Protein AF-A0A8I3AE62-F1 (afdb_monomer_lite)

Secondary structure (DSSP, 8-state):
---------------PPP--------------------------------S---EE--BPPSSSPPPP--EESSHHHHHHHHHHHS----SSS-EEE--BBPTTTSSB---EEEGGGHHHHHHHHS---EE-SSSTTT-EESSHHHHHHHHHHHS-------

Sequence (162 aa):
MEQIDQLEETSNNATNPMLTFSVPGTSASSQPSSPHGLSLNSQTDPVISSEHQSYQCSWHPHDSGAQCNHVAPDRQAFLRHLAEMHQVSGKSDGTIICRLLDSEMGSACTTSIKRGNFPRHVDTHYPLRYHCQDCPPGTSFSRQDSWKKHMKNKHAETPLTS

Foldseek 3Di:
DDDDDDDDDDDDDDDDDDDDDDDDDDDDDDYDDDDDDDDPPPPVDFPQVPPQLWDFFQFDDPPPDDGGGDTHSDLVRVVVCCCPVVVLADPDQAWDAFQGQAPVVRGGGGDIDGSVCVSVVVCNSVQRWGWDPPDPPIDIDSDPVVVVVCCCVPVPDPPPPD

InterPro domains:
  IPR013087 Zinc finger C2H2-type [SM00355] (55-86)
  IPR013087 Zinc finger C2H2-type [SM00355] (130-155)

Organism: NCBI:txid495285

Structure (mmCIF, N/CA/C/O backbone):
data_AF-A0A8I3AE62-F1
#
_entry.id   AF-A0A8I3AE62-F1
#
loop_
_atom_site.group_PDB
_atom_site.id
_atom_site.type_symbol
_atom_site.label_atom_id
_atom_site.label_alt_id
_atom_site.label_comp_id
_atom_site.label_asym_id
_atom_site.label_entity_id
_atom_site.label_seq_id
_atom_site.pdbx_PDB_ins_code
_atom_site.Cartn_x
_atom_site.Cartn_y
_atom_site.Cartn_z
_atom_site.occupancy
_atom_site.B_iso_or_equiv
_atom_site.auth_seq_id
_atom_site.auth_comp_id
_atom_site.auth_asym_id
_atom_site.auth_atom_id
_atom_site.pdbx_PDB_model_num
ATOM 1 N N . MET A 1 1 ? 31.623 9.014 -46.123 1.00 51.31 1 MET A N 1
ATOM 2 C CA . MET A 1 1 ? 31.302 8.152 -44.965 1.00 51.31 1 MET A CA 1
ATOM 3 C C . MET A 1 1 ? 30.080 8.780 -44.281 1.00 51.31 1 MET A C 1
ATOM 5 O O . MET A 1 1 ? 30.260 9.494 -43.311 1.00 51.31 1 MET A O 1
ATOM 9 N N . GLU A 1 2 ? 28.846 8.798 -44.802 1.00 55.97 2 GLU A N 1
ATOM 10 C CA . GLU A 1 2 ? 28.017 7.745 -45.435 1.00 55.97 2 GLU A CA 1
ATOM 11 C C . GLU A 1 2 ? 28.165 6.428 -44.656 1.00 55.97 2 GLU A C 1
ATOM 13 O O . GLU A 1 2 ? 29.264 5.887 -44.646 1.00 55.97 2 GLU A O 1
ATOM 18 N N . GLN A 1 3 ? 27.178 5.905 -43.917 1.00 55.59 3 GLN A N 1
ATOM 19 C CA . GLN A 1 3 ? 25.748 5.749 -44.225 1.00 55.59 3 GLN A CA 1
ATOM 20 C C . GLN A 1 3 ? 24.869 5.772 -42.952 1.00 55.59 3 GLN A C 1
ATOM 22 O O . GLN A 1 3 ? 25.297 5.346 -41.882 1.00 55.59 3 GLN A O 1
ATOM 27 N N . ILE A 1 4 ? 23.635 6.261 -43.110 1.00 57.91 4 ILE A N 1
ATOM 28 C CA . ILE A 1 4 ? 22.481 6.044 -42.225 1.00 57.91 4 ILE A CA 1
ATOM 29 C C . ILE A 1 4 ? 21.711 4.869 -42.829 1.00 57.91 4 ILE A C 1
ATOM 31 O O . ILE A 1 4 ? 21.284 4.975 -43.978 1.00 57.91 4 ILE A O 1
ATOM 35 N N . ASP A 1 5 ? 21.542 3.788 -42.071 1.00 62.81 5 ASP A N 1
ATOM 36 C CA . ASP A 1 5 ? 20.730 2.631 -42.458 1.00 62.81 5 ASP A CA 1
ATOM 37 C C . ASP A 1 5 ? 19.423 2.605 -41.651 1.00 62.81 5 ASP A C 1
ATOM 39 O O . ASP A 1 5 ? 19.399 2.873 -40.446 1.00 62.81 5 ASP A O 1
ATOM 43 N N . GLN A 1 6 ? 18.334 2.377 -42.377 1.00 61.03 6 GLN A N 1
ATOM 44 C CA . GLN A 1 6 ? 16.935 2.396 -41.965 1.00 61.03 6 GLN A CA 1
ATOM 45 C C . GLN A 1 6 ? 16.384 0.962 -41.926 1.00 61.03 6 GLN A C 1
ATOM 47 O O . GLN A 1 6 ? 16.743 0.175 -42.793 1.00 61.03 6 GLN A O 1
ATOM 52 N N . LEU A 1 7 ? 15.372 0.743 -41.066 1.00 59.66 7 LEU A N 1
ATOM 53 C CA . LEU A 1 7 ? 14.378 -0.359 -41.080 1.00 59.66 7 LEU A CA 1
ATOM 54 C C . LEU A 1 7 ? 14.965 -1.720 -40.630 1.00 59.66 7 LEU A C 1
A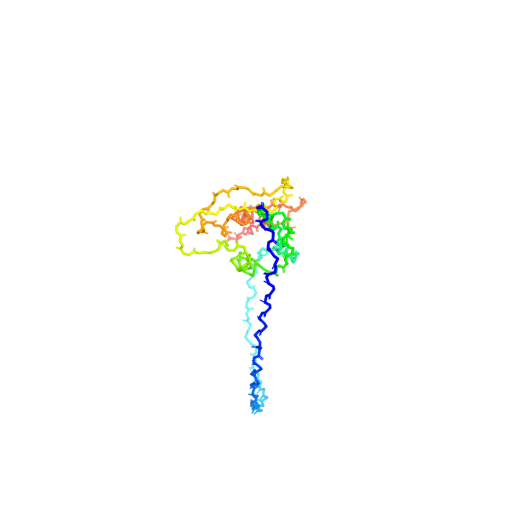TOM 56 O O . LEU A 1 7 ? 16.113 -2.028 -40.888 1.00 59.66 7 LEU A O 1
ATOM 60 N N . GLU A 1 8 ? 14.295 -2.542 -3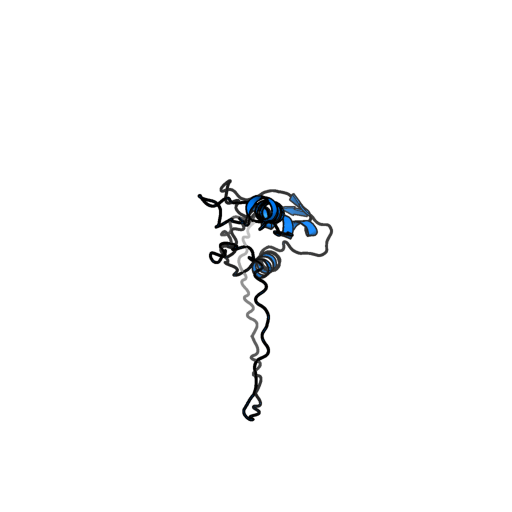9.820 1.00 61.88 8 GLU A N 1
ATOM 61 C CA . GLU A 1 8 ? 13.035 -3.205 -40.152 1.00 61.88 8 GLU A CA 1
ATOM 62 C C . GLU A 1 8 ? 12.129 -3.463 -38.933 1.00 61.88 8 GLU A C 1
ATOM 64 O O . GLU A 1 8 ? 12.551 -3.856 -37.844 1.00 61.88 8 GLU A O 1
ATOM 69 N N . GLU A 1 9 ? 10.837 -3.278 -39.184 1.00 55.44 9 GLU A N 1
ATOM 70 C CA . GLU A 1 9 ? 9.711 -3.809 -38.431 1.00 55.44 9 GLU A CA 1
ATOM 71 C C . GLU A 1 9 ? 9.623 -5.330 -38.626 1.00 55.44 9 GLU A C 1
ATOM 73 O O . GLU A 1 9 ? 9.673 -5.796 -39.757 1.00 55.44 9 GLU A O 1
ATOM 78 N N . THR A 1 10 ? 9.351 -6.110 -37.575 1.00 54.03 10 THR A N 1
ATOM 79 C CA . THR A 1 10 ? 8.542 -7.332 -37.736 1.00 54.03 10 THR A CA 1
ATOM 80 C C . THR A 1 10 ? 7.677 -7.594 -36.505 1.00 54.03 10 THR A C 1
ATOM 82 O O . THR A 1 10 ? 8.123 -8.014 -35.439 1.00 54.03 10 THR A O 1
ATOM 85 N N . SER A 1 11 ? 6.383 -7.341 -36.707 1.00 52.22 11 SER A N 1
ATOM 86 C CA . SER A 1 11 ? 5.267 -7.927 -35.969 1.00 52.22 11 SER A CA 1
ATOM 87 C C . SER A 1 11 ? 5.334 -9.448 -36.011 1.00 52.22 11 SER A C 1
ATOM 89 O O . SER A 1 11 ? 5.485 -10.001 -37.093 1.00 52.22 11 SER A O 1
ATOM 91 N N . ASN A 1 12 ? 5.079 -10.118 -34.885 1.00 59.78 12 ASN A N 1
ATOM 92 C CA . ASN A 1 12 ? 4.648 -11.516 -34.888 1.00 59.78 12 ASN A CA 1
ATOM 93 C C . ASN A 1 12 ? 3.495 -11.711 -33.895 1.00 59.78 12 ASN A C 1
ATOM 95 O O . ASN A 1 12 ? 3.671 -11.789 -32.681 1.00 59.78 12 ASN A O 1
ATOM 99 N N . ASN A 1 13 ? 2.299 -11.742 -34.47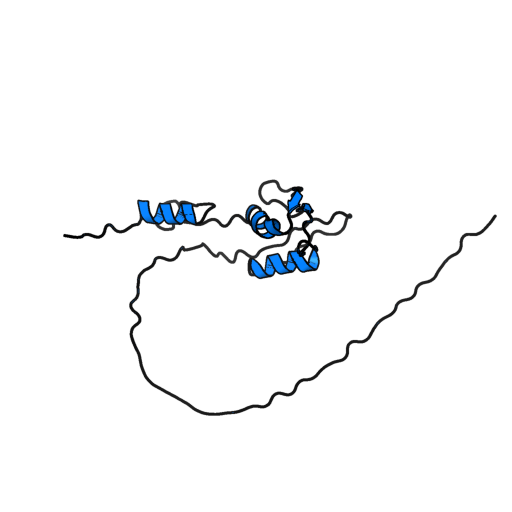9 1.00 52.41 13 ASN A N 1
ATOM 100 C CA . ASN A 1 13 ? 1.017 -12.132 -33.910 1.00 52.41 13 ASN A CA 1
ATOM 101 C C . ASN A 1 13 ? 0.985 -13.663 -33.747 1.00 52.41 13 ASN A C 1
ATOM 103 O O . ASN A 1 13 ? 1.240 -14.382 -34.712 1.00 52.41 13 ASN A O 1
ATOM 107 N N . ALA A 1 14 ? 0.662 -14.158 -32.550 1.00 44.69 14 ALA A N 1
ATOM 108 C CA . ALA A 1 14 ? 0.473 -15.582 -32.287 1.00 44.69 14 ALA A CA 1
ATOM 109 C C . ALA A 1 14 ? -0.871 -15.835 -31.579 1.00 44.69 14 ALA A C 1
ATOM 111 O O . ALA A 1 14 ? -1.003 -15.720 -30.365 1.00 44.69 14 ALA A O 1
ATOM 112 N N . THR A 1 15 ? -1.869 -16.138 -32.408 1.00 47.59 15 THR A N 1
ATOM 113 C CA . THR A 1 15 ? -2.885 -17.202 -32.311 1.00 47.59 15 THR A CA 1
ATOM 114 C C . THR A 1 15 ? -3.271 -17.738 -30.920 1.00 47.59 15 THR A C 1
ATOM 116 O O . THR A 1 15 ? -2.571 -18.553 -30.325 1.00 47.59 15 THR A O 1
ATOM 119 N N . ASN A 1 16 ? -4.491 -17.392 -30.492 1.00 50.47 16 ASN A N 1
ATOM 120 C CA . ASN A 1 16 ? -5.265 -18.069 -29.444 1.00 50.47 16 ASN A CA 1
ATOM 121 C C . ASN A 1 16 ? -5.983 -19.318 -30.000 1.00 50.47 16 ASN A C 1
ATOM 123 O O . ASN A 1 16 ? -6.737 -19.179 -30.966 1.00 50.47 16 ASN A O 1
ATOM 127 N N . PRO A 1 17 ? -5.881 -20.497 -29.362 1.00 62.91 17 PRO A N 1
ATOM 128 C CA . PRO A 1 17 ? -6.854 -21.570 -29.549 1.00 62.91 17 PRO A CA 1
ATOM 129 C C . PRO A 1 17 ? -7.969 -21.537 -28.485 1.00 62.91 17 PRO A C 1
ATOM 131 O O . PRO A 1 17 ? -7.721 -21.627 -27.283 1.00 62.91 17 PRO A O 1
ATOM 134 N N . MET A 1 18 ? -9.218 -21.451 -28.960 1.00 41.19 18 MET A N 1
ATOM 135 C CA . MET A 1 18 ? -10.441 -21.769 -28.211 1.00 41.19 18 MET A CA 1
ATOM 136 C C . MET A 1 18 ? -10.390 -23.207 -27.679 1.00 41.19 18 MET A C 1
ATOM 138 O O . MET A 1 18 ? -10.170 -24.140 -28.448 1.00 41.19 18 MET A O 1
ATOM 142 N N . LEU A 1 19 ? -10.716 -23.397 -26.398 1.00 62.31 19 LEU A N 1
ATOM 143 C CA . LEU A 1 19 ? -11.117 -24.694 -25.854 1.00 62.31 19 LEU A CA 1
ATOM 144 C C . LEU A 1 19 ? -12.530 -24.582 -25.277 1.00 62.31 19 LEU A C 1
ATOM 146 O O . LEU A 1 19 ? -12.766 -23.974 -24.237 1.00 62.31 19 LEU A O 1
ATOM 150 N N . THR A 1 20 ? -13.473 -25.173 -26.002 1.00 53.62 20 THR A N 1
ATOM 151 C CA . THR A 1 20 ? -14.847 -25.450 -25.586 1.00 53.62 20 THR A CA 1
ATOM 152 C C . THR A 1 20 ? -14.860 -26.652 -24.644 1.00 53.62 20 THR A C 1
ATOM 154 O O . THR A 1 20 ? -14.422 -27.732 -25.036 1.00 53.62 20 THR A O 1
ATOM 157 N N . PHE A 1 21 ? -15.401 -26.492 -23.435 1.00 44.59 21 PHE A N 1
ATOM 158 C CA . PHE A 1 21 ? -15.718 -27.609 -22.545 1.00 44.59 21 PHE A CA 1
ATOM 159 C C . PHE A 1 21 ? -17.232 -27.747 -22.385 1.00 44.59 21 PHE A C 1
ATOM 161 O O . PHE A 1 21 ? -17.933 -26.799 -22.036 1.00 44.59 21 PHE A O 1
ATOM 168 N N . SER A 1 22 ? -17.707 -28.954 -22.677 1.00 50.72 22 SER A N 1
ATOM 169 C CA . SER A 1 22 ? -19.095 -29.391 -22.587 1.00 50.72 22 SER A CA 1
ATOM 170 C C . SER A 1 22 ? -19.521 -29.631 -21.138 1.00 50.72 22 SER A C 1
ATOM 172 O O . SER A 1 22 ? -18.793 -30.236 -20.352 1.00 50.72 22 SER A O 1
ATOM 174 N N . VAL A 1 23 ? -20.743 -29.211 -20.822 1.00 60.12 23 VAL A N 1
ATOM 175 C CA . VAL A 1 23 ? -21.480 -29.542 -19.597 1.00 60.12 23 VAL A CA 1
ATOM 176 C C . VAL A 1 23 ? -22.228 -30.871 -19.754 1.00 60.12 23 VAL A C 1
ATOM 178 O O . VAL A 1 23 ? -22.882 -31.082 -20.775 1.00 60.12 23 VAL A O 1
ATOM 181 N N . PRO A 1 24 ? -22.228 -31.734 -18.729 1.00 53.91 24 PRO A N 1
ATOM 182 C CA . PRO A 1 24 ? -23.313 -32.678 -18.509 1.00 53.91 24 PRO A CA 1
ATOM 183 C C . PRO A 1 24 ? -24.152 -32.269 -17.292 1.00 53.91 24 PRO A C 1
ATOM 185 O O . PRO A 1 24 ? -23.633 -31.956 -16.221 1.00 53.91 24 PRO A O 1
ATOM 188 N N . GLY A 1 25 ? -25.471 -32.273 -17.482 1.00 44.44 25 GLY A N 1
ATOM 189 C CA . GLY A 1 25 ? -26.453 -32.098 -16.422 1.00 44.44 25 GLY A CA 1
ATOM 190 C C . GLY A 1 25 ? -26.742 -33.396 -15.669 1.00 44.44 25 GLY A C 1
ATOM 191 O O . GLY A 1 25 ? -26.671 -34.485 -16.232 1.00 44.44 25 GLY A O 1
ATOM 192 N N . THR A 1 26 ? -27.161 -33.249 -14.415 1.00 45.25 26 THR A N 1
ATOM 193 C CA . THR A 1 26 ? -27.898 -34.267 -13.656 1.00 45.25 26 THR A CA 1
ATOM 194 C C . THR A 1 26 ? -28.910 -33.572 -12.757 1.00 45.25 26 THR A C 1
ATOM 196 O O . THR A 1 26 ? -28.563 -32.729 -11.932 1.00 45.25 26 THR A O 1
ATOM 199 N N . SER A 1 27 ? -30.175 -33.919 -12.961 1.00 50.50 27 SER A N 1
ATOM 200 C CA . SER A 1 27 ? -31.337 -33.544 -12.158 1.00 50.50 27 SER A CA 1
ATOM 201 C C . SER A 1 27 ? -31.483 -34.488 -10.956 1.00 50.50 27 SER A C 1
ATOM 203 O O . SER A 1 27 ? -31.235 -35.677 -11.134 1.00 50.50 27 SER A O 1
ATOM 205 N N . ALA A 1 28 ? -31.945 -33.997 -9.794 1.00 38.78 28 ALA A N 1
ATOM 206 C CA . ALA A 1 28 ? -32.993 -34.625 -8.957 1.00 38.78 28 ALA A CA 1
ATOM 207 C C . ALA A 1 28 ? -33.178 -33.946 -7.572 1.00 38.78 28 ALA A C 1
ATOM 209 O O . ALA A 1 28 ? -32.261 -33.901 -6.762 1.00 38.78 28 ALA A O 1
ATOM 210 N N . SER A 1 29 ? -34.419 -33.497 -7.333 1.00 41.06 29 SER A N 1
ATOM 211 C CA . SER A 1 29 ? -35.297 -33.760 -6.166 1.00 41.06 29 SER A CA 1
ATOM 212 C C . SER A 1 29 ? -34.957 -33.320 -4.720 1.00 41.06 29 SER A C 1
ATOM 214 O O . SER A 1 29 ? -34.220 -33.974 -3.997 1.00 41.06 29 SER A O 1
ATOM 216 N N . SER A 1 30 ? -35.662 -32.257 -4.298 1.00 42.75 30 SER A N 1
ATOM 217 C CA . SER A 1 30 ? -36.574 -32.074 -3.136 1.00 42.75 30 SER A CA 1
ATOM 218 C C . SER A 1 30 ? -36.341 -32.696 -1.727 1.00 42.75 30 SER A C 1
ATOM 220 O O . SER A 1 30 ? -36.562 -33.887 -1.553 1.00 42.75 30 SER A O 1
ATOM 222 N N . GLN A 1 31 ? -36.142 -31.790 -0.733 1.00 43.12 31 GLN A N 1
ATOM 223 C CA . GLN A 1 31 ? -36.807 -31.598 0.607 1.00 43.12 31 GLN A CA 1
ATOM 224 C C . GLN A 1 31 ? -36.841 -32.717 1.700 1.00 43.12 31 GLN A C 1
ATOM 226 O O . GLN A 1 31 ? -36.766 -33.887 1.354 1.00 43.12 31 GLN A O 1
ATOM 231 N N . PRO A 1 32 ? -37.191 -32.439 2.997 1.00 59.50 32 PRO A N 1
ATOM 232 C CA . PRO A 1 32 ? -36.956 -31.289 3.915 1.00 59.50 32 PRO A CA 1
ATOM 233 C C . PRO A 1 32 ? -36.596 -31.711 5.393 1.00 59.50 32 PRO A C 1
ATOM 235 O O . PRO A 1 32 ? -36.416 -32.894 5.674 1.00 59.50 32 PRO A O 1
ATOM 238 N N . SER A 1 33 ? -36.650 -30.753 6.352 1.00 41.59 33 SER A N 1
ATOM 239 C CA . SER A 1 33 ? -36.657 -30.844 7.856 1.00 41.59 33 SER A CA 1
ATOM 240 C C . SER A 1 33 ? -35.282 -30.690 8.539 1.00 41.59 33 SER A C 1
ATOM 242 O O . SER A 1 33 ? -34.324 -31.299 8.097 1.00 41.59 33 SER A O 1
ATOM 244 N N . SER A 1 34 ? -35.052 -29.985 9.654 1.00 49.88 34 SER A N 1
ATOM 245 C CA . SER A 1 34 ? -35.826 -29.121 10.564 1.00 49.88 34 SER A CA 1
ATOM 246 C C . SER A 1 34 ? -34.823 -28.453 11.549 1.00 49.88 34 SER A C 1
ATOM 248 O O . SER A 1 34 ? -33.636 -28.784 11.508 1.00 49.88 34 SER A O 1
ATOM 250 N N . PRO A 1 35 ? -35.237 -27.502 12.411 1.00 55.31 35 PRO A N 1
ATOM 251 C CA . PRO A 1 35 ? -34.356 -26.494 12.995 1.00 55.31 35 PRO A CA 1
ATOM 252 C C . PRO A 1 35 ? -33.689 -26.973 14.289 1.00 55.31 35 PRO A C 1
ATOM 254 O O . PRO A 1 35 ? -34.364 -27.407 15.219 1.00 55.31 35 PRO A O 1
ATOM 257 N N . HIS A 1 36 ? -32.370 -26.816 14.388 1.00 37.69 36 HIS A N 1
ATOM 258 C CA . HIS A 1 36 ? -31.675 -26.829 15.671 1.00 37.69 36 HIS A CA 1
ATOM 259 C C . HIS A 1 36 ? -31.077 -25.450 15.909 1.00 37.69 36 HIS A C 1
ATOM 261 O O . HIS A 1 36 ? -30.259 -24.958 15.133 1.00 37.69 36 HIS A O 1
ATOM 267 N N . GLY A 1 37 ? -31.578 -24.820 16.972 1.00 43.31 37 GLY A N 1
ATOM 268 C CA . GLY A 1 37 ? -31.185 -23.500 17.423 1.00 43.31 37 GLY A CA 1
ATOM 269 C C . GLY A 1 37 ? -29.684 -23.422 17.642 1.00 43.31 37 GLY A C 1
ATOM 270 O O . GLY A 1 37 ? -29.111 -24.177 18.427 1.00 43.31 37 GLY A O 1
ATOM 271 N N . LEU A 1 38 ? -29.064 -22.470 16.958 1.00 36.50 38 LEU A N 1
ATOM 272 C CA . LEU A 1 38 ? -27.751 -21.990 17.329 1.00 36.50 38 LEU A CA 1
ATOM 273 C C . LEU A 1 38 ? -27.957 -20.743 18.175 1.00 36.50 38 LEU A C 1
ATOM 275 O O . LEU A 1 38 ? -28.420 -19.703 17.716 1.00 36.50 38 LEU A O 1
ATOM 279 N N . SER A 1 39 ? -27.660 -20.952 19.452 1.00 37.62 39 SER A N 1
ATOM 280 C CA . SER A 1 39 ? -27.457 -19.965 20.496 1.00 37.62 39 SER A CA 1
ATOM 281 C C . SER A 1 39 ? -26.762 -18.724 19.936 1.00 37.62 39 SER A C 1
ATOM 283 O O . SER A 1 39 ? -25.621 -18.802 19.475 1.00 37.62 39 SER A O 1
ATOM 285 N N . LEU A 1 40 ? -27.459 -17.587 19.978 1.00 35.44 40 LEU A N 1
ATOM 286 C CA . LEU A 1 40 ? -26.909 -16.276 19.660 1.00 35.44 40 LEU A CA 1
ATOM 287 C C . LEU A 1 40 ? -25.915 -15.918 20.773 1.00 35.44 40 LEU A C 1
ATOM 289 O O . LEU A 1 40 ? -26.265 -15.322 21.787 1.00 35.44 40 LEU A O 1
ATOM 293 N N . ASN A 1 41 ? -24.675 -16.375 20.632 1.00 37.38 41 ASN A N 1
ATOM 294 C CA . ASN A 1 41 ? -23.583 -15.876 21.446 1.00 37.38 41 ASN A CA 1
ATOM 295 C C . ASN A 1 41 ? -23.278 -14.482 20.896 1.00 37.38 41 ASN A C 1
ATOM 297 O O . ASN A 1 41 ? -22.665 -14.367 19.835 1.00 37.38 41 ASN A O 1
ATOM 301 N N . SER A 1 42 ? -23.770 -13.448 21.578 1.00 43.84 42 SER A N 1
ATOM 302 C CA . SER A 1 42 ? -23.521 -12.035 21.286 1.00 43.84 42 SER A CA 1
ATOM 303 C C . SER A 1 42 ? -22.040 -11.701 21.489 1.00 43.84 42 SER A C 1
ATOM 305 O O . SER A 1 42 ? -21.652 -11.010 22.423 1.00 43.84 42 SER A O 1
ATOM 307 N N . GLN A 1 43 ? -21.178 -12.236 20.630 1.00 42.28 43 GLN A N 1
ATOM 308 C CA . GLN A 1 43 ? -19.883 -11.641 20.368 1.00 42.28 43 GLN A CA 1
ATOM 309 C C . GLN A 1 43 ? -20.169 -10.453 19.465 1.00 42.28 43 GLN A C 1
ATOM 311 O O . GLN A 1 43 ? -20.519 -10.619 18.301 1.00 42.28 43 GLN A O 1
ATOM 316 N N . THR A 1 44 ? -20.087 -9.252 20.028 1.00 54.16 44 THR A N 1
ATOM 317 C CA . THR A 1 44 ? -20.039 -8.012 19.261 1.00 54.16 44 THR A CA 1
ATOM 318 C C . THR A 1 44 ? -18.743 -8.048 18.456 1.00 54.16 44 THR A C 1
ATOM 320 O O . THR A 1 44 ? -17.679 -7.625 18.916 1.00 54.16 44 THR A O 1
ATOM 323 N N . ASP A 1 45 ? -18.806 -8.673 17.281 1.00 54.03 45 ASP A N 1
ATOM 324 C CA . ASP A 1 45 ? -17.739 -8.621 16.296 1.00 54.03 45 ASP A CA 1
ATOM 325 C C . ASP A 1 45 ? -17.410 -7.151 16.013 1.00 54.03 45 ASP A C 1
ATOM 327 O O . ASP A 1 45 ? -18.304 -6.297 16.057 1.00 54.03 45 ASP A O 1
ATOM 331 N N . PRO A 1 46 ? -16.131 -6.816 15.763 1.00 51.88 46 PRO A N 1
ATOM 332 C CA . PRO A 1 46 ? -15.771 -5.464 15.384 1.00 51.88 46 PRO A CA 1
ATOM 333 C C . PRO A 1 46 ? -16.653 -5.035 14.225 1.00 51.88 46 PRO A C 1
ATOM 335 O O . PRO A 1 46 ? -16.560 -5.603 13.136 1.00 51.88 46 PRO A O 1
ATOM 338 N N . VAL A 1 47 ? -17.439 -3.978 14.430 1.00 52.03 47 VAL A N 1
ATOM 339 C CA . VAL A 1 47 ? -17.911 -3.186 13.304 1.00 52.03 47 VAL A CA 1
ATOM 340 C C . VAL A 1 47 ? -16.686 -2.448 12.782 1.00 52.03 47 VAL A C 1
ATOM 342 O O . VAL A 1 47 ? -16.408 -1.293 13.096 1.00 52.03 47 VAL A O 1
ATOM 345 N N . ILE A 1 48 ? -15.883 -3.182 12.013 1.00 52.50 48 ILE A N 1
ATOM 346 C CA . ILE A 1 48 ? -15.053 -2.591 10.986 1.00 52.50 48 ILE A CA 1
ATOM 347 C C . ILE A 1 48 ? -16.080 -1.845 10.149 1.00 52.50 48 ILE A C 1
ATOM 349 O O . ILE A 1 48 ? -16.952 -2.495 9.563 1.00 52.50 48 ILE A O 1
ATOM 353 N N . SER A 1 49 ? -16.039 -0.511 10.145 1.00 49.03 49 SER A N 1
ATOM 354 C CA . SER A 1 49 ? -16.703 0.264 9.102 1.00 49.03 49 SER A CA 1
ATOM 355 C C . SER A 1 49 ? -16.063 -0.180 7.795 1.00 49.03 49 SER A C 1
ATOM 357 O O . SER A 1 49 ? -15.071 0.369 7.328 1.00 49.03 49 SER A O 1
ATOM 359 N N . SER A 1 50 ? -16.587 -1.285 7.277 1.00 48.53 50 SER A N 1
ATOM 360 C CA . SER A 1 50 ? -16.204 -1.954 6.051 1.00 48.53 50 SER A CA 1
ATOM 361 C C . SER A 1 50 ? -16.909 -1.195 4.951 1.00 48.53 50 SER A C 1
ATOM 363 O O . SER A 1 50 ? -17.692 -1.766 4.199 1.00 48.53 50 SER A O 1
ATOM 365 N N . GLU A 1 51 ? -16.704 0.121 4.906 1.00 49.31 51 GLU A N 1
ATOM 366 C CA . GLU A 1 51 ? -17.102 0.941 3.776 1.00 49.31 51 GLU A CA 1
ATOM 367 C C . GLU A 1 51 ? -16.187 0.518 2.642 1.00 49.31 51 GLU A C 1
ATOM 369 O O . GLU A 1 51 ? -15.133 1.110 2.455 1.00 49.31 51 GLU A O 1
ATOM 374 N N . HIS A 1 52 ? -16.527 -0.629 2.045 1.00 49.50 52 HIS A N 1
ATOM 375 C CA . HIS A 1 52 ? -15.908 -1.315 0.921 1.00 49.50 52 HIS A CA 1
ATOM 376 C C . HIS A 1 52 ? -14.533 -0.733 0.617 1.00 49.50 52 HIS A C 1
ATOM 378 O O . HIS A 1 52 ? -14.387 0.022 -0.344 1.00 49.50 52 HIS A O 1
ATOM 384 N N . GLN A 1 53 ? -13.563 -0.989 1.507 1.00 65.81 53 GLN A N 1
ATOM 385 C CA . GLN A 1 53 ? -12.273 -0.315 1.456 1.00 65.81 53 G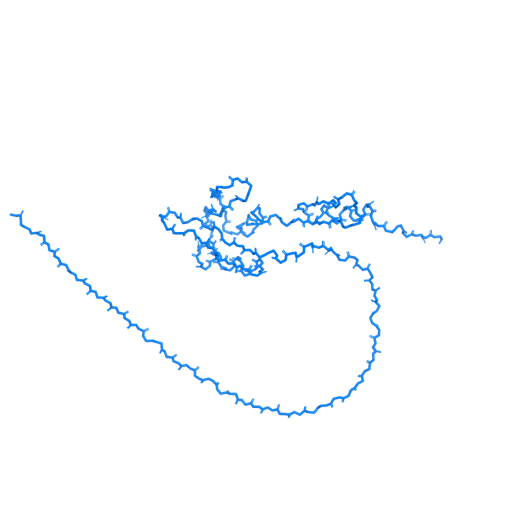LN A CA 1
ATOM 386 C C . GLN A 1 53 ? -11.476 -0.980 0.343 1.00 65.81 53 GLN A C 1
ATOM 388 O O . GLN A 1 53 ? -10.654 -1.868 0.552 1.00 65.81 53 GLN A O 1
ATOM 393 N N . SER A 1 54 ? -11.851 -0.621 -0.877 1.00 79.31 54 SER A N 1
ATOM 394 C CA . SER A 1 54 ? -11.259 -1.110 -2.093 1.00 79.31 54 SER A CA 1
ATOM 395 C C . SER A 1 54 ? -9.822 -0.623 -2.117 1.00 79.31 54 SER A C 1
ATOM 397 O O . SER A 1 54 ? -9.552 0.564 -1.920 1.00 79.31 54 SER A O 1
ATOM 399 N N . TYR A 1 55 ? -8.896 -1.540 -2.345 1.00 87.81 55 TYR A N 1
ATOM 400 C CA . TYR A 1 55 ? -7.485 -1.212 -2.409 1.00 87.81 55 TYR A CA 1
ATOM 401 C C . TYR A 1 55 ? -7.189 -0.667 -3.801 1.00 87.81 55 TYR A C 1
ATOM 403 O O . TYR A 1 55 ? -7.080 -1.427 -4.764 1.00 87.81 55 TYR A O 1
ATOM 411 N N . GLN A 1 56 ? -7.081 0.653 -3.920 1.00 91.44 56 GLN A N 1
ATOM 412 C CA . GLN A 1 56 ? -6.641 1.289 -5.155 1.00 91.44 56 GLN A CA 1
ATOM 413 C C . GLN A 1 56 ? -5.117 1.284 -5.211 1.00 91.44 56 GLN A C 1
ATOM 415 O O . GLN A 1 56 ? -4.459 1.940 -4.408 1.00 91.44 56 GLN A O 1
ATOM 420 N N . CYS A 1 57 ? -4.555 0.550 -6.166 1.00 93.12 57 CYS A N 1
ATOM 421 C CA . CYS A 1 57 ? -3.146 0.623 -6.503 1.00 93.12 57 CYS A CA 1
ATOM 422 C C . CYS A 1 57 ? -2.845 2.013 -7.039 1.00 93.12 57 CYS A C 1
ATOM 424 O O . CYS A 1 57 ? -3.508 2.442 -7.973 1.00 93.12 57 CYS A O 1
ATOM 426 N N . SER A 1 58 ? -1.837 2.654 -6.457 1.00 93.44 58 SER A N 1
ATOM 427 C CA . SER A 1 58 ? -1.329 3.973 -6.847 1.00 93.44 58 SER A CA 1
ATOM 428 C C . SER A 1 58 ? 0.180 3.896 -7.089 1.00 93.44 58 SER A C 1
ATOM 430 O O . SER A 1 58 ? 0.933 4.799 -6.721 1.00 93.44 58 SER A O 1
ATOM 432 N N . TRP A 1 59 ? 0.647 2.765 -7.630 1.00 93.88 59 TRP A N 1
ATOM 433 C CA . TRP A 1 59 ? 2.067 2.481 -7.825 1.00 93.88 59 TRP A CA 1
ATOM 434 C C . TRP A 1 59 ? 2.676 3.400 -8.882 1.00 93.88 59 TRP A C 1
ATOM 436 O O . TRP A 1 59 ? 2.197 3.448 -10.019 1.00 93.88 59 TRP A O 1
ATOM 446 N N . HIS A 1 60 ? 3.755 4.093 -8.520 1.00 92.69 60 HIS A N 1
ATOM 447 C CA . HIS A 1 60 ? 4.470 4.978 -9.429 1.00 92.69 60 HIS A CA 1
ATOM 448 C C . HIS A 1 60 ? 5.617 4.222 -10.124 1.00 92.69 60 HIS A C 1
ATOM 450 O O . HIS A 1 60 ? 6.523 3.725 -9.441 1.00 92.69 60 HIS A O 1
ATOM 456 N N . PRO A 1 61 ? 5.617 4.098 -11.462 1.00 85.38 61 PRO A N 1
ATOM 457 C CA . PRO A 1 61 ? 6.727 3.477 -12.174 1.00 85.38 61 PRO A CA 1
ATOM 458 C C . PRO A 1 61 ? 8.008 4.316 -12.044 1.00 85.38 61 PRO A C 1
ATOM 460 O O . PRO A 1 61 ? 7.978 5.491 -11.668 1.00 85.38 61 PRO A O 1
ATOM 463 N N . HIS A 1 62 ? 9.150 3.664 -12.276 1.00 79.56 62 HIS A N 1
ATOM 464 C CA . HIS A 1 62 ? 10.464 4.310 -12.245 1.00 79.56 62 HIS A CA 1
ATOM 465 C C . HIS A 1 62 ? 10.716 5.143 -13.502 1.00 79.56 62 HIS A C 1
ATOM 467 O O . HIS A 1 62 ? 11.079 6.309 -13.401 1.00 79.56 62 HIS A O 1
ATOM 473 N N . ASP A 1 63 ? 10.492 4.538 -14.665 1.00 75.69 63 ASP A N 1
ATOM 474 C CA . ASP A 1 63 ? 10.421 5.246 -15.935 1.00 75.69 63 ASP A CA 1
ATOM 475 C C . ASP A 1 63 ? 9.088 5.984 -16.024 1.00 75.69 63 ASP A C 1
ATOM 477 O O . ASP A 1 63 ? 8.119 5.545 -15.405 1.00 75.69 63 ASP A O 1
ATOM 481 N N . SER A 1 64 ? 9.053 7.083 -16.781 1.00 70.19 64 SER A N 1
ATOM 482 C CA . SER A 1 64 ? 7.974 8.082 -16.926 1.00 70.19 64 SER A CA 1
ATOM 483 C C . SER A 1 64 ? 6.601 7.558 -17.401 1.00 70.19 64 SER A C 1
ATOM 485 O O . SER A 1 64 ? 5.842 8.280 -18.042 1.00 70.19 64 SER A O 1
ATOM 487 N N . GLY A 1 65 ? 6.277 6.296 -17.144 1.00 81.06 65 GLY A N 1
ATOM 488 C CA . GLY A 1 65 ? 4.990 5.682 -17.396 1.00 81.06 65 GLY A CA 1
ATOM 489 C C . GLY A 1 65 ? 3.886 6.203 -16.479 1.00 81.06 65 GLY A C 1
ATOM 490 O O . GLY A 1 65 ? 4.113 6.866 -15.466 1.00 81.06 65 GLY A O 1
ATOM 491 N N . ALA A 1 66 ? 2.659 5.858 -16.854 1.00 84.94 66 ALA A N 1
ATOM 492 C CA . ALA A 1 66 ? 1.476 6.197 -16.084 1.00 84.94 66 ALA A CA 1
ATOM 493 C C . ALA A 1 66 ? 1.441 5.445 -14.744 1.00 84.94 66 ALA A C 1
ATOM 495 O O . ALA A 1 66 ? 1.835 4.280 -14.644 1.00 84.94 66 ALA A O 1
ATOM 496 N N . GLN A 1 67 ? 0.912 6.118 -13.724 1.00 89.94 67 GLN A N 1
ATOM 497 C CA . GLN A 1 67 ? 0.607 5.511 -12.435 1.00 89.94 67 GLN A CA 1
ATOM 498 C C . GLN A 1 67 ? -0.387 4.351 -12.611 1.00 89.94 67 GLN A C 1
ATOM 500 O O . GLN A 1 67 ? -1.358 4.456 -13.369 1.00 89.94 67 GLN A O 1
ATOM 505 N N . CYS A 1 68 ? -0.163 3.248 -11.894 1.00 93.56 68 CYS A N 1
ATOM 506 C CA . CYS A 1 68 ? -1.161 2.184 -11.812 1.00 93.56 68 CYS A CA 1
ATOM 507 C C . CYS A 1 68 ? -2.397 2.706 -11.072 1.00 93.56 68 CYS A C 1
ATOM 509 O O . CYS A 1 68 ? -2.238 3.432 -10.103 1.00 93.56 68 CYS A O 1
ATOM 511 N N . ASN A 1 69 ? -3.598 2.346 -11.530 1.00 92.62 69 ASN A N 1
ATOM 512 C CA . ASN A 1 69 ? -4.879 2.764 -10.940 1.00 92.62 69 ASN A CA 1
ATOM 513 C C . ASN A 1 69 ? -5.834 1.574 -10.731 1.00 92.62 69 ASN A C 1
ATOM 515 O O . ASN A 1 69 ? -7.054 1.723 -10.728 1.00 92.62 69 ASN A O 1
ATOM 519 N N . HIS A 1 70 ? -5.291 0.358 -10.630 1.00 94.19 70 HIS A N 1
ATOM 520 C CA . HIS A 1 70 ? -6.100 -0.848 -10.473 1.00 94.19 70 HIS A CA 1
ATOM 521 C C . HIS A 1 70 ? -6.774 -0.887 -9.101 1.00 94.19 70 HIS A C 1
ATOM 523 O O . HIS A 1 70 ? -6.124 -0.645 -8.089 1.00 94.19 70 HIS A O 1
ATOM 529 N N . VAL A 1 71 ? -8.051 -1.258 -9.054 1.00 93.62 71 VAL A N 1
ATOM 530 C CA . VAL A 1 71 ? -8.818 -1.364 -7.810 1.00 93.62 71 VAL A CA 1
ATOM 531 C C . VAL A 1 71 ? -9.062 -2.832 -7.491 1.00 93.62 71 VAL A C 1
ATOM 533 O O . VAL A 1 71 ? -9.664 -3.554 -8.284 1.00 93.62 71 VAL A O 1
ATOM 536 N N . ALA A 1 72 ? -8.607 -3.267 -6.319 1.00 91.81 72 ALA A N 1
ATOM 537 C CA . ALA A 1 72 ? -8.820 -4.615 -5.817 1.00 91.81 72 ALA A CA 1
ATOM 538 C C . ALA A 1 72 ? -9.914 -4.636 -4.732 1.00 91.81 72 ALA A C 1
ATOM 540 O O . ALA A 1 72 ? -9.965 -3.732 -3.892 1.00 91.81 72 ALA A O 1
ATOM 541 N N . PRO A 1 73 ? -10.777 -5.669 -4.716 1.00 88.81 73 PRO A N 1
ATOM 542 C CA . PRO A 1 73 ? -11.885 -5.759 -3.763 1.00 88.81 73 PRO A CA 1
ATOM 543 C C . PRO A 1 73 ? -11.429 -6.085 -2.336 1.00 88.81 73 PRO A C 1
ATOM 545 O O . PRO A 1 73 ? -12.132 -5.775 -1.381 1.00 88.81 73 PRO A O 1
ATOM 548 N N . ASP A 1 74 ? -10.260 -6.707 -2.184 1.00 88.44 74 ASP A N 1
ATOM 549 C CA . ASP A 1 74 ? -9.731 -7.145 -0.901 1.00 88.44 74 ASP A CA 1
ATOM 550 C C . ASP A 1 74 ? -8.196 -7.128 -0.883 1.00 88.44 74 ASP A C 1
ATOM 552 O O . ASP A 1 74 ? -7.520 -7.040 -1.916 1.00 88.44 74 ASP A O 1
ATOM 556 N N . ARG A 1 75 ? -7.639 -7.247 0.325 1.00 88.75 75 ARG A N 1
ATOM 557 C CA . ARG A 1 75 ? -6.195 -7.190 0.572 1.00 88.75 75 ARG A CA 1
ATOM 558 C C . ARG A 1 75 ? -5.421 -8.276 -0.172 1.00 88.75 75 ARG A C 1
ATOM 560 O O . ARG A 1 75 ? -4.309 -8.031 -0.634 1.00 88.75 75 ARG A O 1
ATOM 567 N N . GLN A 1 76 ? -5.956 -9.490 -0.258 1.00 90.75 76 GLN A N 1
ATOM 568 C CA . GLN A 1 76 ? -5.268 -10.602 -0.908 1.00 90.75 76 GLN A CA 1
ATOM 569 C C . GLN A 1 76 ? -5.235 -10.402 -2.425 1.00 90.75 76 GLN A C 1
ATOM 571 O O . GLN A 1 76 ? -4.177 -10.576 -3.034 1.00 90.75 76 GLN A O 1
ATOM 576 N N . ALA A 1 77 ? -6.350 -9.976 -3.024 1.00 93.31 77 ALA A N 1
ATOM 577 C CA . ALA A 1 77 ? -6.401 -9.587 -4.430 1.00 93.31 77 ALA A CA 1
ATOM 578 C C . ALA A 1 77 ? -5.426 -8.439 -4.737 1.00 93.31 77 ALA A C 1
ATOM 580 O O . ALA A 1 77 ? -4.726 -8.484 -5.749 1.00 93.31 77 ALA A O 1
ATOM 581 N N . PHE A 1 78 ? -5.308 -7.465 -3.832 1.00 93.44 78 PHE A N 1
ATOM 582 C CA . PHE A 1 78 ? -4.370 -6.354 -3.966 1.00 93.44 78 PHE A CA 1
ATOM 583 C C . PHE A 1 78 ? -2.905 -6.800 -3.940 1.00 93.44 78 PHE A C 1
ATOM 585 O O . PHE A 1 78 ? -2.126 -6.451 -4.825 1.00 93.44 78 PHE A O 1
ATOM 592 N N . LEU A 1 79 ? -2.520 -7.624 -2.962 1.00 92.44 79 LEU A N 1
ATOM 593 C CA . LEU A 1 79 ? -1.155 -8.146 -2.873 1.00 92.44 79 LEU A CA 1
ATOM 594 C C . LEU A 1 79 ? -0.789 -9.013 -4.081 1.00 92.44 79 LEU A C 1
ATOM 596 O O . LEU A 1 79 ? 0.346 -8.943 -4.554 1.00 92.44 79 LEU A O 1
ATOM 600 N N . ARG A 1 80 ? -1.742 -9.796 -4.603 1.00 95.19 80 ARG A N 1
ATOM 601 C CA . ARG A 1 80 ? -1.561 -10.553 -5.849 1.00 95.19 80 ARG A CA 1
ATOM 602 C C . ARG A 1 80 ? -1.338 -9.618 -7.039 1.00 95.19 80 ARG A C 1
ATOM 604 O O . ARG A 1 80 ? -0.380 -9.812 -7.776 1.00 95.19 80 ARG A O 1
ATOM 611 N N . HIS A 1 81 ? -2.148 -8.569 -7.176 1.00 95.56 81 HIS A N 1
ATOM 612 C CA . HIS A 1 81 ? -1.962 -7.561 -8.220 1.00 95.56 81 HIS A CA 1
ATOM 613 C C . HIS A 1 81 ? -0.563 -6.925 -8.157 1.00 95.56 81 HIS A C 1
ATOM 615 O O . HIS A 1 81 ? 0.132 -6.869 -9.169 1.00 95.56 81 HIS A O 1
ATOM 621 N N . LEU A 1 82 ? -0.112 -6.501 -6.970 1.00 93.62 82 LEU A N 1
ATOM 622 C CA . LEU A 1 82 ? 1.226 -5.928 -6.807 1.00 93.62 82 LEU A CA 1
ATOM 623 C C . LEU A 1 82 ? 2.320 -6.938 -7.192 1.00 93.62 82 LEU A C 1
ATOM 625 O O . LEU A 1 82 ? 3.311 -6.577 -7.830 1.00 93.62 82 LEU A O 1
ATOM 629 N N . ALA A 1 83 ? 2.147 -8.205 -6.804 1.00 92.69 83 ALA A N 1
ATOM 630 C CA . ALA A 1 83 ? 3.074 -9.285 -7.121 1.00 92.69 83 ALA A CA 1
ATOM 631 C C . ALA A 1 83 ? 3.238 -9.487 -8.631 1.00 92.69 83 ALA A C 1
ATOM 633 O O . ALA A 1 83 ? 4.367 -9.584 -9.104 1.00 92.69 83 ALA A O 1
ATOM 634 N N . GLU A 1 84 ? 2.126 -9.536 -9.360 1.00 93.12 84 GLU A N 1
ATOM 635 C CA . GLU A 1 84 ? 2.083 -9.854 -10.789 1.00 93.12 84 GLU A CA 1
ATOM 636 C C . GLU A 1 84 ? 2.461 -8.646 -11.652 1.00 93.12 84 GLU A C 1
ATOM 638 O O . GLU A 1 84 ? 3.315 -8.753 -12.530 1.00 93.12 84 GLU A O 1
ATOM 643 N N . MET A 1 85 ? 1.882 -7.477 -11.369 1.00 94.00 85 MET A N 1
ATOM 644 C CA . MET A 1 85 ? 2.021 -6.289 -12.218 1.00 94.00 85 MET A CA 1
ATOM 645 C C . MET A 1 85 ? 3.255 -5.449 -11.890 1.00 94.00 85 MET A C 1
ATOM 647 O O . MET A 1 85 ? 3.786 -4.763 -12.762 1.00 94.00 85 MET A O 1
ATOM 651 N N . HIS A 1 86 ? 3.726 -5.492 -10.640 1.00 91.50 86 HIS A N 1
ATOM 652 C CA . HIS A 1 86 ? 4.854 -4.678 -10.170 1.00 91.50 86 HIS A CA 1
ATOM 653 C C . HIS A 1 86 ? 6.029 -5.518 -9.654 1.00 91.50 86 HIS A C 1
ATOM 655 O O . HIS A 1 86 ? 6.990 -4.969 -9.117 1.00 91.50 86 HIS A O 1
ATOM 661 N N . GLN A 1 87 ? 5.972 -6.845 -9.831 1.00 88.94 87 GLN A N 1
ATOM 662 C CA . GLN A 1 87 ? 7.055 -7.791 -9.527 1.00 88.94 87 GLN A CA 1
ATOM 663 C C . GLN A 1 87 ? 7.593 -7.682 -8.088 1.00 88.94 87 GLN A C 1
ATOM 665 O O . GLN A 1 87 ? 8.765 -7.962 -7.807 1.00 88.94 87 GLN A O 1
ATOM 670 N N . VAL A 1 88 ? 6.733 -7.293 -7.140 1.00 88.56 88 VAL A N 1
ATOM 671 C CA . VAL A 1 88 ? 7.115 -7.106 -5.728 1.00 88.56 88 VAL A CA 1
ATOM 672 C C . VAL A 1 88 ? 7.205 -8.425 -4.955 1.00 88.56 88 VAL A C 1
ATOM 674 O O . VAL A 1 88 ? 7.792 -8.473 -3.876 1.00 88.56 88 VAL A O 1
ATOM 677 N N . SER A 1 89 ? 6.676 -9.520 -5.507 1.00 80.50 89 SER A N 1
ATOM 678 C CA . SER A 1 89 ? 6.720 -10.847 -4.884 1.00 80.50 89 SER A CA 1
ATOM 679 C C . SER A 1 89 ? 7.831 -11.712 -5.476 1.00 80.50 89 SER A C 1
ATOM 681 O O . SER A 1 89 ? 8.173 -11.587 -6.648 1.00 80.50 89 SER A O 1
ATOM 683 N N . GLY A 1 90 ? 8.443 -12.558 -4.648 1.00 65.19 90 GLY A N 1
ATOM 684 C CA . GLY A 1 90 ? 9.537 -13.445 -5.045 1.00 65.19 90 GLY A CA 1
ATOM 685 C C . GLY A 1 90 ? 10.160 -14.156 -3.844 1.00 65.19 90 GLY A C 1
ATOM 686 O O . GLY A 1 90 ? 10.164 -13.617 -2.740 1.00 65.19 90 GLY A O 1
ATOM 687 N N . LYS A 1 91 ? 10.674 -15.375 -4.059 1.00 66.81 91 LYS A N 1
ATOM 688 C CA . LYS A 1 91 ? 11.313 -16.221 -3.027 1.00 66.81 91 LYS A CA 1
ATOM 689 C C . LYS A 1 91 ? 12.751 -15.819 -2.681 1.00 66.81 91 LYS A C 1
ATOM 691 O O . LYS A 1 91 ? 13.351 -16.441 -1.811 1.00 66.81 91 LYS A O 1
ATOM 696 N N . SER A 1 92 ? 13.310 -14.821 -3.353 1.00 65.50 92 SER A N 1
ATOM 697 C CA . SER A 1 92 ? 14.663 -14.352 -3.092 1.00 65.50 92 SER A CA 1
ATOM 698 C C . SER A 1 92 ? 14.702 -13.417 -1.884 1.00 65.50 92 SER A C 1
ATOM 700 O O . SER A 1 92 ? 13.823 -12.582 -1.673 1.00 65.50 92 SER A O 1
ATOM 702 N N . ASP A 1 93 ? 15.791 -13.518 -1.136 1.00 74.06 93 ASP A N 1
ATOM 703 C CA . ASP A 1 93 ? 16.303 -12.642 -0.073 1.00 74.06 93 ASP A CA 1
ATOM 704 C C . ASP A 1 93 ? 16.522 -11.170 -0.498 1.00 74.06 93 ASP A C 1
ATOM 706 O O . ASP A 1 93 ? 17.101 -10.370 0.238 1.00 74.06 93 ASP A O 1
ATOM 710 N N . GLY A 1 94 ? 15.993 -10.778 -1.658 1.00 86.12 94 GLY A N 1
ATOM 711 C CA . GLY A 1 94 ? 16.092 -9.441 -2.211 1.00 86.12 94 GLY A CA 1
ATOM 712 C C . GLY A 1 94 ? 15.264 -8.398 -1.462 1.00 86.12 94 GLY A C 1
ATOM 713 O O . GLY A 1 94 ? 14.218 -8.665 -0.854 1.00 86.12 94 GLY A O 1
ATOM 714 N N . THR A 1 95 ? 15.736 -7.162 -1.560 1.00 91.69 95 THR A N 1
ATOM 715 C CA . THR A 1 95 ? 14.994 -5.961 -1.189 1.00 91.69 95 THR A CA 1
ATOM 716 C C . THR A 1 95 ? 14.277 -5.382 -2.403 1.00 91.69 95 THR A C 1
ATOM 718 O O . THR A 1 95 ? 14.671 -5.591 -3.551 1.00 91.69 95 THR A O 1
ATOM 721 N N . ILE A 1 96 ? 13.191 -4.666 -2.144 1.00 92.25 96 ILE A N 1
ATOM 722 C CA . ILE A 1 96 ? 12.454 -3.881 -3.128 1.00 92.25 96 ILE A CA 1
ATOM 723 C C . ILE A 1 96 ? 12.237 -2.480 -2.576 1.00 92.25 96 ILE A C 1
ATOM 725 O O . ILE A 1 96 ? 12.107 -2.293 -1.367 1.00 92.25 96 ILE A O 1
ATOM 729 N N . ILE A 1 97 ? 12.181 -1.501 -3.469 1.00 93.06 97 ILE A N 1
ATOM 730 C CA . ILE A 1 97 ? 11.792 -0.137 -3.124 1.00 93.06 97 ILE A CA 1
ATOM 731 C C . ILE A 1 97 ? 10.278 -0.066 -3.294 1.00 93.06 97 ILE A C 1
ATOM 733 O O . ILE A 1 97 ? 9.780 -0.259 -4.405 1.00 93.06 97 ILE A O 1
ATOM 737 N N . CYS A 1 98 ? 9.546 0.154 -2.202 1.00 93.81 98 CYS A N 1
ATOM 738 C CA . CYS A 1 98 ? 8.117 0.440 -2.297 1.00 93.81 98 CYS A CA 1
ATOM 739 C C . CYS A 1 98 ? 7.933 1.749 -3.060 1.00 93.81 98 CYS A C 1
ATOM 741 O O . CYS A 1 98 ? 8.707 2.664 -2.826 1.00 93.81 98 CYS A O 1
ATOM 743 N N . ARG A 1 99 ? 6.943 1.821 -3.957 1.00 94.44 99 ARG A N 1
ATOM 744 C CA . ARG A 1 99 ? 6.612 3.015 -4.761 1.00 94.44 99 ARG A CA 1
ATOM 745 C C . ARG 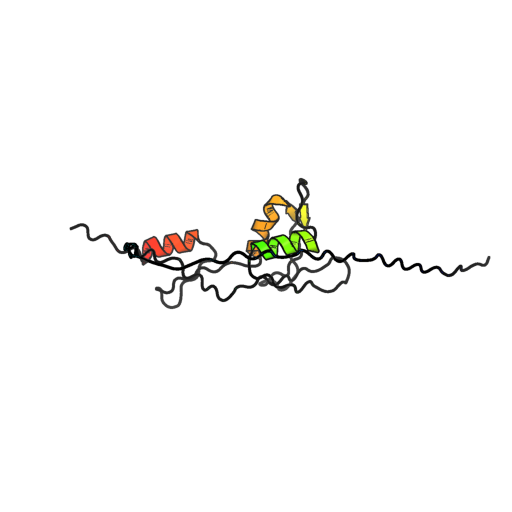A 1 99 ? 5.114 3.324 -4.757 1.00 94.44 99 ARG A C 1
ATOM 747 O O . ARG A 1 99 ? 4.602 3.963 -5.674 1.00 94.44 99 ARG A O 1
ATOM 754 N N . LEU A 1 100 ? 4.394 2.814 -3.761 1.00 93.19 100 LEU A N 1
ATOM 755 C CA . LEU A 1 100 ? 3.000 3.187 -3.542 1.00 93.19 100 LEU A CA 1
ATOM 756 C C . LEU A 1 100 ? 2.922 4.654 -3.136 1.00 93.19 100 LEU A C 1
ATOM 758 O O . LEU A 1 100 ? 3.780 5.126 -2.394 1.00 93.19 100 LEU A O 1
ATOM 762 N N . LEU A 1 101 ? 1.908 5.359 -3.628 1.00 90.19 101 LEU A N 1
ATOM 763 C CA . LEU A 1 101 ? 1.618 6.709 -3.173 1.00 90.19 101 LEU A CA 1
ATOM 764 C C . LEU A 1 101 ? 1.141 6.661 -1.721 1.00 90.19 101 LEU A C 1
ATOM 766 O O . LEU A 1 101 ? 0.161 5.984 -1.409 1.00 90.19 101 LEU A O 1
ATOM 770 N N . ASP A 1 102 ? 1.839 7.383 -0.856 1.00 79.88 102 ASP A N 1
ATOM 771 C CA . ASP A 1 102 ? 1.448 7.522 0.534 1.00 79.88 102 ASP A CA 1
ATOM 772 C C . ASP A 1 102 ? 0.288 8.520 0.631 1.00 79.88 102 ASP A C 1
ATOM 774 O O . ASP A 1 102 ? 0.380 9.647 0.134 1.00 79.88 102 ASP A O 1
ATOM 778 N N . SER A 1 103 ? -0.819 8.096 1.239 1.00 70.94 103 SER A N 1
ATOM 779 C CA . SER A 1 103 ? -2.022 8.931 1.332 1.00 70.94 103 SER A CA 1
ATOM 780 C C . SER A 1 103 ? -1.834 10.132 2.265 1.00 70.94 103 SER A C 1
ATOM 782 O O . SER A 1 103 ? -2.540 11.125 2.106 1.00 70.94 103 SER A O 1
ATOM 784 N N . GLU A 1 104 ? -0.901 10.070 3.223 1.00 69.31 104 GLU A N 1
ATOM 785 C CA . GLU A 1 104 ? -0.633 11.173 4.152 1.00 69.31 104 GLU A CA 1
ATOM 786 C C . GLU A 1 104 ? 0.382 12.164 3.571 1.00 69.31 104 GLU A C 1
ATOM 788 O O . GLU A 1 104 ? 0.220 13.375 3.715 1.00 69.31 104 GLU A O 1
ATOM 793 N N . MET A 1 105 ? 1.421 11.668 2.894 1.00 72.56 105 MET A N 1
ATOM 794 C CA . MET A 1 105 ? 2.493 12.504 2.342 1.00 72.56 105 MET A CA 1
ATOM 795 C C . MET A 1 105 ? 2.256 12.956 0.897 1.00 72.56 105 MET A C 1
ATOM 797 O O . MET A 1 105 ? 2.968 13.839 0.420 1.00 72.56 105 MET A O 1
ATOM 801 N N . GLY A 1 106 ? 1.313 12.347 0.170 1.00 80.81 106 GLY A N 1
ATOM 802 C CA . GLY A 1 106 ? 1.019 12.682 -1.229 1.00 80.81 106 GLY A CA 1
ATOM 803 C C . GLY A 1 106 ? 2.186 12.430 -2.191 1.00 80.81 106 GLY A C 1
ATOM 804 O O . GLY A 1 106 ? 2.207 12.965 -3.297 1.00 80.81 106 GLY A O 1
ATOM 805 N N . SER A 1 107 ? 3.175 11.636 -1.774 1.00 87.19 107 SER A N 1
ATOM 806 C CA . SER A 1 107 ? 4.362 11.297 -2.561 1.00 87.19 107 SER A CA 1
ATOM 807 C C . SER A 1 107 ? 4.586 9.790 -2.580 1.00 87.19 107 SER A C 1
ATOM 809 O O . SER A 1 107 ? 4.076 9.055 -1.732 1.00 87.19 107 SER A O 1
ATOM 811 N N . ALA A 1 108 ? 5.300 9.308 -3.600 1.00 90.69 108 ALA A N 1
ATOM 812 C CA . ALA A 1 108 ? 5.625 7.895 -3.690 1.00 90.69 108 ALA A CA 1
ATOM 813 C C . ALA A 1 108 ? 6.527 7.505 -2.515 1.00 90.69 108 ALA A C 1
ATOM 815 O O . ALA A 1 108 ? 7.539 8.154 -2.242 1.00 90.69 108 ALA A O 1
ATOM 816 N N . CYS A 1 109 ? 6.179 6.405 -1.856 1.00 92.94 109 CYS A N 1
ATOM 817 C CA . CYS A 1 109 ? 7.066 5.726 -0.936 1.00 92.94 109 CYS A CA 1
ATOM 818 C C . CYS A 1 109 ? 8.407 5.464 -1.634 1.00 92.94 109 CYS A C 1
ATOM 820 O O . CYS A 1 109 ? 8.470 5.278 -2.849 1.00 92.94 109 CYS A O 1
ATOM 822 N N . THR A 1 110 ? 9.489 5.474 -0.865 1.00 92.69 110 THR A N 1
ATOM 823 C CA . THR A 1 110 ? 10.841 5.152 -1.351 1.00 92.69 110 THR A CA 1
ATOM 824 C C . THR A 1 110 ? 11.568 4.207 -0.396 1.00 92.69 110 THR A C 1
ATOM 826 O O . THR A 1 110 ? 12.776 3.992 -0.494 1.00 92.69 110 THR A O 1
ATOM 829 N N . THR A 1 111 ? 10.838 3.610 0.550 1.00 93.00 111 THR A N 1
ATOM 830 C CA . THR A 1 111 ? 11.416 2.730 1.563 1.00 93.00 111 THR A CA 1
ATOM 831 C C . THR A 1 111 ? 11.890 1.421 0.932 1.00 93.00 111 THR A C 1
ATOM 833 O O . THR A 1 111 ? 11.145 0.752 0.216 1.00 93.00 111 THR A O 1
ATOM 836 N N . SER A 1 112 ? 13.132 1.035 1.236 1.00 94.88 112 SER A N 1
ATOM 837 C CA . SER A 1 112 ? 13.698 -0.265 0.865 1.00 94.88 112 SER A CA 1
ATOM 838 C C . SER A 1 112 ? 13.298 -1.326 1.890 1.00 94.88 112 SER A C 1
ATOM 840 O O . SER A 1 112 ? 13.602 -1.202 3.078 1.00 94.88 112 SER A O 1
ATOM 842 N N . ILE A 1 113 ? 12.584 -2.363 1.451 1.00 93.00 113 ILE A N 1
ATOM 843 C CA . ILE A 1 113 ? 12.001 -3.395 2.317 1.00 93.00 113 ILE A CA 1
ATOM 844 C C . ILE A 1 113 ? 12.356 -4.774 1.766 1.00 93.00 113 ILE A C 1
ATOM 846 O O . ILE A 1 113 ? 12.372 -4.997 0.558 1.00 93.00 113 ILE A O 1
ATOM 850 N N . LYS A 1 114 ? 12.612 -5.737 2.654 1.00 92.50 114 LYS A N 1
ATOM 851 C CA . LYS A 1 114 ? 12.755 -7.150 2.268 1.00 92.50 114 LYS A CA 1
ATOM 852 C C . LYS A 1 114 ? 11.440 -7.672 1.687 1.00 92.50 114 LYS A C 1
ATOM 854 O O . LYS A 1 114 ? 10.394 -7.446 2.290 1.00 92.50 114 LYS A O 1
ATOM 859 N N . ARG A 1 115 ? 11.479 -8.446 0.598 1.00 90.19 115 ARG A N 1
ATOM 860 C CA . ARG A 1 115 ? 10.267 -8.983 -0.064 1.00 90.19 115 ARG A CA 1
ATOM 861 C C . ARG A 1 115 ? 9.296 -9.684 0.898 1.00 90.19 115 ARG A C 1
ATOM 863 O O . ARG A 1 115 ? 8.101 -9.420 0.853 1.00 90.19 115 ARG A O 1
ATOM 870 N N . GLY A 1 116 ? 9.800 -10.482 1.843 1.00 88.88 116 GLY A N 1
ATOM 871 C CA . GLY A 1 116 ? 8.963 -11.151 2.855 1.00 88.88 116 GLY A CA 1
ATOM 872 C C . GLY A 1 116 ? 8.231 -10.206 3.822 1.00 88.88 116 GLY A C 1
ATOM 873 O O . GLY A 1 116 ? 7.186 -10.562 4.359 1.00 88.88 116 GLY A O 1
ATOM 874 N N . ASN A 1 117 ? 8.736 -8.984 4.008 1.00 90.56 117 ASN A N 1
ATOM 875 C CA . ASN A 1 117 ? 8.121 -7.963 4.859 1.00 90.56 117 ASN A CA 1
ATOM 876 C C . ASN A 1 117 ? 7.218 -7.004 4.073 1.00 90.56 117 ASN A C 1
ATOM 878 O O . ASN A 1 117 ? 6.521 -6.193 4.681 1.00 90.56 117 ASN A O 1
ATOM 882 N N . PHE A 1 118 ? 7.214 -7.085 2.741 1.00 91.38 118 PHE A N 1
ATOM 883 C CA . PHE A 1 118 ? 6.451 -6.176 1.898 1.00 91.38 118 PHE A CA 1
ATOM 884 C C . PHE A 1 118 ? 4.938 -6.213 2.168 1.00 91.38 118 PHE A C 1
ATOM 886 O O . PHE A 1 118 ? 4.370 -5.135 2.327 1.00 91.38 118 PHE A O 1
ATOM 893 N N . PRO A 1 119 ? 4.275 -7.379 2.342 1.00 90.31 119 PRO A N 1
ATOM 894 C CA . PRO A 1 119 ? 2.848 -7.405 2.668 1.00 90.31 119 PRO A CA 1
ATOM 895 C C . PRO A 1 119 ? 2.502 -6.607 3.926 1.00 90.31 119 PRO A C 1
ATOM 897 O O . PRO A 1 119 ? 1.490 -5.922 3.960 1.00 90.31 119 PRO A O 1
ATOM 900 N N . ARG A 1 120 ? 3.365 -6.667 4.945 1.00 88.50 120 ARG A N 1
ATOM 901 C CA . ARG A 1 120 ? 3.189 -5.912 6.189 1.00 88.50 120 ARG A CA 1
ATOM 902 C C . ARG A 1 120 ? 3.471 -4.423 6.007 1.00 88.50 120 ARG A C 1
ATOM 904 O O . ARG A 1 120 ? 2.868 -3.604 6.686 1.00 88.50 120 ARG A O 1
ATOM 911 N N . HIS A 1 121 ? 4.402 -4.068 5.124 1.00 91.25 121 HIS A N 1
ATOM 912 C CA . HIS A 1 121 ? 4.646 -2.672 4.781 1.00 91.25 121 HIS A CA 1
ATOM 913 C C . HIS A 1 121 ? 3.467 -2.062 4.014 1.00 91.25 121 HIS A C 1
ATOM 915 O O . HIS A 1 121 ? 3.117 -0.923 4.272 1.00 91.25 121 HIS A O 1
ATOM 921 N N . VAL A 1 122 ? 2.808 -2.805 3.120 1.00 90.12 122 VAL A N 1
ATOM 922 C CA . VAL A 1 122 ? 1.613 -2.310 2.410 1.00 90.12 122 VAL A CA 1
ATOM 923 C C . VAL A 1 122 ? 0.526 -1.841 3.384 1.00 90.12 122 VAL A C 1
ATOM 925 O O . VAL A 1 122 ? -0.123 -0.832 3.130 1.00 90.12 122 VAL A O 1
ATOM 928 N N . ASP A 1 123 ? 0.379 -2.504 4.532 1.00 86.44 123 ASP A N 1
ATOM 929 C CA . ASP A 1 123 ? -0.593 -2.114 5.560 1.00 86.44 123 ASP A CA 1
ATOM 930 C C . ASP A 1 123 ? -0.323 -0.717 6.164 1.00 86.44 123 ASP A C 1
ATOM 932 O O . ASP A 1 123 ? -1.219 -0.140 6.775 1.00 86.44 123 ASP A O 1
ATOM 936 N N . THR A 1 124 ? 0.875 -0.138 5.986 1.00 86.12 124 THR A N 1
ATOM 937 C CA . THR A 1 124 ? 1.149 1.250 6.401 1.00 86.12 124 THR A CA 1
ATOM 938 C C . THR A 1 124 ? 0.543 2.278 5.449 1.00 86.12 124 THR A C 1
ATOM 940 O O . THR A 1 124 ? 0.264 3.386 5.882 1.00 86.12 124 THR A O 1
ATOM 943 N N . HIS A 1 125 ? 0.318 1.913 4.181 1.00 86.81 125 HIS A N 1
ATOM 944 C CA . HIS A 1 125 ? -0.315 2.777 3.170 1.00 86.81 125 HIS A CA 1
ATOM 945 C C . HIS A 1 125 ? -1.840 2.770 3.265 1.00 86.81 125 HIS A C 1
ATOM 947 O O . HIS A 1 125 ? -2.492 3.740 2.892 1.00 86.81 125 HIS A O 1
ATOM 953 N N . TYR A 1 126 ? -2.405 1.680 3.787 1.00 80.88 126 TYR A N 1
ATOM 954 C CA . TYR A 1 126 ? -3.846 1.494 3.959 1.00 80.88 126 TYR A CA 1
ATOM 955 C C . TYR A 1 126 ? -4.145 1.186 5.428 1.00 80.88 126 TYR A C 1
ATOM 957 O O . TYR A 1 126 ? -4.505 0.049 5.755 1.00 80.88 126 TYR A O 1
ATOM 965 N N . PRO A 1 127 ? -3.954 2.159 6.340 1.00 71.62 127 PRO A N 1
ATOM 966 C CA . PRO A 1 127 ? -4.183 1.931 7.754 1.00 71.62 127 PRO A CA 1
ATOM 967 C C . PRO A 1 127 ? -5.658 1.597 7.984 1.00 71.62 127 PRO A C 1
ATOM 969 O O . PRO A 1 127 ? -6.529 2.466 7.927 1.00 71.62 127 PRO A O 1
ATOM 972 N N . LEU A 1 128 ? -5.930 0.326 8.280 1.00 71.44 128 LEU A N 1
ATOM 973 C CA . LEU A 1 128 ? -7.241 -0.115 8.738 1.00 71.44 128 LEU A CA 1
ATOM 974 C C . LEU A 1 128 ? -7.559 0.621 10.041 1.00 71.44 128 LEU A C 1
ATOM 976 O O . LEU A 1 128 ? -6.873 0.446 11.055 1.00 71.44 128 LEU A O 1
ATOM 980 N N . ARG A 1 129 ? -8.597 1.456 10.014 1.00 72.94 129 ARG A N 1
ATOM 981 C CA . ARG A 1 129 ? -9.115 2.107 11.214 1.00 72.94 129 ARG A CA 1
ATOM 982 C C . ARG A 1 129 ? -10.228 1.253 11.805 1.00 72.94 129 ARG A C 1
ATOM 984 O O . ARG A 1 129 ? -11.234 0.969 11.167 1.00 72.94 129 ARG A O 1
ATOM 991 N N . TYR A 1 130 ? -10.024 0.834 13.044 1.00 74.12 130 TYR A N 1
ATOM 992 C CA . TYR A 1 130 ? -11.016 0.135 13.847 1.00 74.12 130 TYR A CA 1
ATOM 993 C C . TYR A 1 130 ? -11.797 1.176 14.629 1.00 74.12 130 TYR A C 1
ATOM 995 O O . TYR A 1 130 ? -11.194 1.970 15.349 1.00 74.12 130 TYR A O 1
ATOM 1003 N N . HIS A 1 131 ? -13.116 1.179 14.510 1.00 77.19 131 HIS A N 1
ATOM 1004 C CA . HIS A 1 131 ? -13.969 2.143 15.190 1.00 77.19 131 HIS A CA 1
ATOM 1005 C C . HIS A 1 131 ? -14.731 1.461 16.327 1.00 77.19 131 HIS A C 1
ATOM 1007 O O . HIS A 1 131 ? -15.153 0.312 16.218 1.00 77.19 131 HIS A O 1
ATOM 1013 N N . CYS A 1 132 ? -14.883 2.162 17.444 1.00 81.75 132 CYS A N 1
ATOM 1014 C CA . CYS A 1 132 ? -15.861 1.820 18.465 1.00 81.75 132 CYS A CA 1
ATOM 1015 C C . CYS A 1 132 ? -17.125 2.644 18.215 1.00 81.75 132 CYS A C 1
ATOM 1017 O O . CYS A 1 132 ? -17.057 3.874 18.223 1.00 81.75 132 CYS A O 1
ATOM 1019 N N . GLN A 1 133 ? -18.253 1.973 17.980 1.00 79.06 133 GLN A N 1
ATOM 1020 C CA . GLN A 1 133 ? -19.545 2.629 17.750 1.00 79.06 133 GLN A CA 1
ATOM 1021 C C . GLN A 1 133 ? -20.218 3.068 19.056 1.00 79.06 133 GLN A C 1
ATOM 1023 O O . GLN A 1 133 ? -20.980 4.029 19.061 1.00 79.06 133 GLN A O 1
ATOM 1028 N N . ASP A 1 134 ? -19.884 2.410 20.166 1.00 79.69 134 ASP A N 1
ATOM 1029 C CA . ASP A 1 134 ? -20.484 2.643 21.482 1.00 79.69 134 ASP A CA 1
ATOM 1030 C C . ASP A 1 134 ? -19.903 3.864 22.219 1.00 79.69 134 ASP A C 1
ATOM 1032 O O . ASP A 1 134 ? -20.447 4.316 23.226 1.00 79.69 134 ASP A O 1
ATOM 1036 N N . CYS A 1 135 ? -18.789 4.421 21.737 1.00 80.06 135 CYS A N 1
ATOM 1037 C CA . CYS A 1 135 ? -18.180 5.625 22.300 1.00 80.06 135 CYS A CA 1
ATOM 1038 C C . CYS A 1 135 ? -18.503 6.850 21.433 1.00 80.06 135 CYS A C 1
ATOM 1040 O O . CYS A 1 135 ? -18.083 6.862 20.281 1.00 80.06 135 CYS A O 1
ATOM 1042 N N . PRO A 1 136 ? -19.145 7.916 21.944 1.00 73.06 136 PRO A N 1
ATOM 1043 C CA . PRO A 1 136 ? -19.276 9.186 21.227 1.00 73.06 136 PRO A CA 1
ATOM 1044 C C . PRO A 1 136 ? -18.039 10.095 21.423 1.00 73.06 136 PRO A C 1
ATOM 1046 O O . PRO A 1 136 ? -17.592 10.247 22.563 1.00 73.06 136 PRO A O 1
ATOM 1049 N N . PRO A 1 137 ? -17.490 10.755 20.376 1.00 60.91 137 PRO A N 1
ATOM 1050 C CA . PRO A 1 137 ? -17.765 10.625 18.940 1.00 60.91 137 PRO A CA 1
ATOM 1051 C C . PRO A 1 137 ? -16.811 9.605 18.279 1.00 60.91 137 PRO A C 1
ATOM 1053 O O . PRO A 1 137 ? -15.723 9.960 17.845 1.00 60.91 137 PRO A O 1
ATOM 1056 N N . GLY A 1 138 ? -17.187 8.328 18.237 1.00 69.00 138 GLY A N 1
ATOM 1057 C CA . GLY A 1 138 ? -16.500 7.234 17.538 1.00 69.00 138 GLY A CA 1
ATOM 1058 C C . GLY A 1 138 ? -14.995 7.123 17.800 1.00 69.00 138 GLY A C 1
ATOM 1059 O O . GLY A 1 138 ? -14.190 7.577 16.985 1.00 69.00 138 GLY A O 1
ATOM 1060 N N . THR A 1 139 ? -14.572 6.478 18.894 1.00 79.81 139 THR A N 1
ATOM 1061 C CA . THR A 1 139 ? -13.124 6.291 19.130 1.00 79.81 139 THR A CA 1
ATOM 1062 C C . THR A 1 139 ? -12.529 5.383 18.049 1.00 79.81 139 THR A C 1
ATOM 1064 O O . THR A 1 139 ? -13.005 4.264 17.857 1.00 79.81 139 THR A O 1
ATOM 1067 N N . SER A 1 140 ? -11.492 5.856 17.348 1.00 77.94 140 SER A N 1
ATOM 1068 C CA . SER A 1 140 ? -10.815 5.107 16.283 1.00 77.94 140 SER A CA 1
ATOM 1069 C C . SER A 1 140 ? -9.423 4.633 16.703 1.00 77.94 140 SER A C 1
ATOM 1071 O O . SER A 1 140 ? -8.719 5.292 17.469 1.00 77.94 140 SER A O 1
ATOM 1073 N N . PHE A 1 141 ? -9.022 3.471 16.199 1.00 78.25 141 PHE A N 1
ATOM 1074 C CA . PHE A 1 141 ? -7.753 2.824 16.506 1.00 78.25 141 PHE A CA 1
ATOM 1075 C C . PHE A 1 141 ? -7.079 2.384 15.211 1.00 78.25 141 PHE A C 1
ATOM 1077 O O . PHE A 1 141 ? -7.717 1.805 14.341 1.00 78.25 141 PHE A O 1
ATOM 1084 N N . SER A 1 142 ? -5.769 2.588 15.103 1.00 72.06 142 SER A N 1
ATOM 1085 C CA . SER A 1 142 ? -4.954 2.109 13.975 1.00 72.06 142 SER A CA 1
ATOM 1086 C C . SER A 1 142 ? -4.597 0.620 14.063 1.00 72.06 142 SER A C 1
ATOM 1088 O O . SER A 1 142 ? -3.992 0.062 13.152 1.00 72.06 142 SER A O 1
ATOM 1090 N N . ARG A 1 143 ? -4.917 -0.033 15.187 1.00 70.81 143 ARG A N 1
ATOM 1091 C CA . ARG A 1 143 ? -4.561 -1.426 15.474 1.00 70.81 143 ARG A CA 1
ATOM 1092 C C . ARG A 1 143 ? -5.718 -2.175 16.114 1.00 70.81 143 ARG A C 1
ATOM 1094 O O . ARG A 1 143 ? -6.359 -1.670 17.038 1.00 70.81 143 ARG A O 1
ATOM 1101 N N . GLN A 1 144 ? -5.896 -3.426 15.694 1.00 76.62 144 GLN A N 1
ATOM 1102 C CA . GLN A 1 144 ? -6.940 -4.301 16.219 1.00 76.62 144 GLN A CA 1
ATOM 1103 C C . GLN A 1 144 ? -6.746 -4.613 17.707 1.00 76.62 144 GLN A C 1
ATOM 1105 O O . GLN A 1 144 ? -7.720 -4.683 18.449 1.00 76.62 144 GLN A O 1
ATOM 1110 N N . ASP A 1 145 ? -5.507 -4.804 18.171 1.00 79.12 145 ASP A N 1
ATOM 1111 C CA . ASP A 1 145 ? -5.235 -5.116 19.579 1.00 79.12 145 ASP A CA 1
ATOM 1112 C C . ASP A 1 145 ? -5.599 -3.954 20.516 1.00 79.12 145 ASP A C 1
ATOM 1114 O O . ASP A 1 145 ? -6.206 -4.180 21.566 1.00 79.12 145 ASP A O 1
ATOM 1118 N N . SER A 1 146 ? -5.331 -2.713 20.099 1.00 81.69 146 SER A N 1
ATOM 1119 C CA . SER A 1 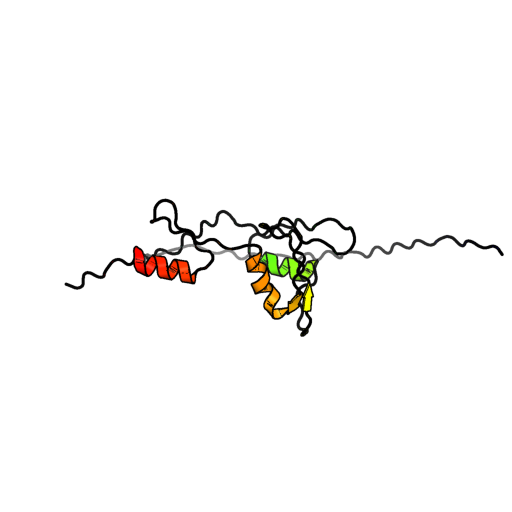146 ? -5.761 -1.508 20.813 1.00 81.69 146 SER A CA 1
ATOM 1120 C C . SER A 1 146 ? -7.283 -1.404 20.887 1.00 81.69 146 SER A C 1
ATOM 1122 O O . SER A 1 146 ? -7.820 -1.127 21.958 1.00 81.69 146 SER A O 1
ATOM 1124 N N . TRP A 1 147 ? -7.977 -1.689 19.781 1.00 83.81 147 TRP A N 1
ATOM 1125 C CA . TRP A 1 147 ? -9.439 -1.729 19.746 1.00 83.81 147 TRP A CA 1
ATOM 1126 C C . TRP A 1 147 ? -10.007 -2.832 20.655 1.00 83.81 147 TRP A C 1
ATOM 1128 O O . TRP A 1 147 ? -10.872 -2.561 21.482 1.00 83.81 147 TRP A O 1
ATOM 1138 N N . LYS A 1 148 ? -9.461 -4.057 20.612 1.00 80.94 148 LYS A N 1
ATOM 1139 C CA . LYS A 1 148 ? -9.881 -5.162 21.498 1.00 80.94 148 LYS A CA 1
ATOM 1140 C C . LYS A 1 148 ? -9.692 -4.813 22.973 1.00 80.94 148 LYS A C 1
ATOM 1142 O O . LYS A 1 148 ? -10.567 -5.077 23.795 1.00 80.94 148 LYS A O 1
ATOM 1147 N N . LYS A 1 149 ? -8.554 -4.202 23.320 1.00 86.06 149 LYS A N 1
ATOM 1148 C CA . LYS A 1 149 ? -8.287 -3.723 24.683 1.00 86.06 149 LYS A CA 1
ATOM 1149 C C . LYS A 1 149 ? -9.283 -2.640 25.098 1.00 86.06 149 LYS A C 1
ATOM 1151 O O . LYS A 1 149 ? -9.739 -2.647 26.237 1.00 86.06 149 LYS A O 1
ATOM 1156 N N . HIS A 1 150 ? -9.622 -1.726 24.193 1.00 86.06 150 HIS A N 1
ATOM 1157 C CA . HIS A 1 150 ? -10.643 -0.715 24.433 1.00 86.06 150 HIS A CA 1
ATOM 1158 C C . HIS A 1 150 ? -12.010 -1.348 24.714 1.00 86.06 150 HIS A C 1
ATOM 1160 O O . HIS A 1 150 ? -12.576 -1.061 25.766 1.00 86.06 150 HIS A O 1
ATOM 1166 N N . MET A 1 151 ? -12.479 -2.263 23.858 1.00 82.69 151 MET A N 1
ATOM 1167 C CA . MET A 1 151 ? -13.744 -2.980 24.061 1.00 82.69 151 MET A CA 1
ATOM 1168 C C . MET A 1 151 ? -13.766 -3.693 25.410 1.00 82.69 151 MET A C 1
ATOM 1170 O O . MET A 1 151 ? -14.692 -3.507 26.187 1.00 82.69 151 MET A O 1
ATOM 1174 N N . LYS A 1 152 ? -12.693 -4.410 25.762 1.00 84.12 152 LYS A N 1
ATOM 1175 C CA . LYS A 1 152 ? -12.592 -5.082 27.063 1.00 84.12 152 LYS A CA 1
ATOM 1176 C C . LYS A 1 152 ? -12.626 -4.115 28.253 1.00 84.12 152 LYS A C 1
ATOM 1178 O O . LYS A 1 152 ? -13.150 -4.454 29.300 1.00 84.12 152 LYS A O 1
ATOM 1183 N N . ASN A 1 153 ? -12.035 -2.932 28.141 1.00 84.50 153 ASN A N 1
ATOM 1184 C CA . ASN A 1 153 ? -11.934 -2.021 29.283 1.00 84.50 153 ASN A CA 1
ATOM 1185 C C . ASN A 1 153 ? -13.143 -1.092 29.429 1.00 84.50 153 ASN A C 1
ATOM 1187 O O . ASN A 1 153 ? -13.387 -0.586 30.521 1.00 84.50 153 ASN A O 1
ATOM 1191 N N . LYS A 1 154 ? -13.832 -0.791 28.327 1.00 81.56 154 LYS A N 1
ATOM 1192 C CA . LYS A 1 154 ? -14.906 0.211 28.269 1.00 81.56 154 LYS A CA 1
ATOM 1193 C C . LYS A 1 154 ? -16.287 -0.398 28.051 1.00 81.56 154 LYS A C 1
ATOM 1195 O O . LYS A 1 154 ? -17.263 0.210 28.470 1.00 81.56 154 LYS A O 1
ATOM 1200 N N . HIS A 1 155 ? -16.344 -1.580 27.444 1.00 80.19 155 HIS A N 1
ATOM 1201 C CA . HIS A 1 155 ? -17.575 -2.262 27.045 1.00 80.19 155 HIS A CA 1
ATOM 1202 C C . HIS A 1 155 ? -17.628 -3.723 27.505 1.00 80.19 155 HIS A C 1
ATOM 1204 O O . HIS A 1 155 ? -18.562 -4.427 27.140 1.00 80.19 155 HIS A O 1
ATOM 1210 N N . ALA A 1 156 ? -16.660 -4.211 28.295 1.00 73.88 156 ALA A N 1
ATOM 1211 C CA . ALA A 1 156 ? -16.862 -5.491 28.957 1.00 73.88 156 ALA A CA 1
ATOM 1212 C C . ALA A 1 156 ? -17.988 -5.311 29.966 1.00 73.88 156 ALA A C 1
ATOM 1214 O O . ALA A 1 156 ? -17.828 -4.627 30.978 1.00 73.88 156 ALA A O 1
ATOM 1215 N N . GLU A 1 157 ? -19.122 -5.930 29.665 1.00 63.66 157 GLU A N 1
ATOM 1216 C CA . GLU A 1 157 ? -20.175 -6.156 30.632 1.00 63.66 157 GLU A CA 1
ATOM 1217 C C . GLU A 1 157 ? -19.528 -6.891 31.807 1.00 63.66 157 GLU A C 1
ATOM 1219 O O . GLU A 1 157 ? -18.990 -7.992 31.665 1.00 63.66 157 GLU A O 1
ATOM 1224 N N . THR A 1 158 ? -19.478 -6.235 32.964 1.00 54.03 158 THR A N 1
ATOM 1225 C CA . THR A 1 158 ? -19.116 -6.895 34.215 1.00 54.03 158 THR A CA 1
ATOM 1226 C C . THR A 1 158 ? -19.995 -8.133 34.352 1.00 54.03 158 THR A C 1
ATOM 1228 O O . THR A 1 158 ? -21.218 -7.971 34.374 1.00 54.03 158 THR A O 1
ATOM 1231 N N . PRO A 1 159 ? -19.438 -9.352 34.483 1.00 48.88 159 PRO A N 1
ATOM 1232 C CA . PRO A 1 159 ? -20.237 -10.463 34.954 1.00 48.88 159 PRO A CA 1
ATOM 1233 C C . PRO A 1 159 ? -20.679 -10.085 36.367 1.00 48.88 159 PRO A C 1
ATOM 1235 O O . PRO A 1 159 ? -19.861 -10.014 37.285 1.00 48.88 159 PRO A O 1
ATOM 1238 N N . LEU A 1 160 ? -21.965 -9.784 36.534 1.00 50.44 160 LEU A N 1
ATOM 1239 C CA . LEU A 1 160 ? -22.619 -9.801 37.834 1.00 50.44 160 LEU A CA 1
ATOM 1240 C C . LEU A 1 160 ? -22.634 -11.260 38.293 1.00 50.44 160 LEU A C 1
ATOM 1242 O O . LEU A 1 160 ? -23.606 -11.980 38.102 1.00 50.44 160 LEU A O 1
ATOM 1246 N N . THR A 1 161 ? -21.526 -11.716 38.865 1.00 48.66 161 THR A N 1
ATOM 1247 C CA . THR A 1 161 ? -21.538 -12.872 39.756 1.00 48.66 161 THR A CA 1
ATOM 1248 C C . THR A 1 161 ? -21.935 -12.351 41.132 1.00 48.66 161 THR A C 1
ATOM 1250 O O . THR A 1 161 ? -21.082 -11.886 41.889 1.00 48.66 161 THR A O 1
ATOM 1253 N N . SER A 1 162 ? -23.249 -12.322 41.383 1.00 44.19 162 SER A N 1
ATOM 1254 C CA . SER A 1 162 ? -23.802 -12.434 42.741 1.00 44.19 162 SER A CA 1
ATOM 1255 C C . SER A 1 162 ? -23.673 -13.866 43.240 1.00 44.19 162 SER A C 1
ATOM 1257 O O . SER A 1 162 ? -23.727 -14.781 42.386 1.00 44.19 162 SER A O 1
#

Radius of gyration: 26.43 Å; chains: 1; bounding box: 68×47×88 Å

pLDDT: mean 72.21, std 18.42, range [35.44, 95.56]